Protein AF-A0A537SPJ0-F1 (afdb_monomer_lite)

Radius of gyration: 16.91 Å; chains: 1; bounding box: 24×66×35 Å

Sequence (77 aa):
MARSPQRLRAERLQIMLDGEELLALDDFRFKQRMPSRAAAVRELLKRGLAAEGFLSATAGTKSSEYGVIGKTPAGRQ

Foldseek 3Di:
DDDPPPPPDDDDDDDDDDPVRVVVLVVQCVVVVHPDSVRSVVVVVVCVCVVVVVPDDDPPDDPVVDDPPDDDDDDDD

Secondary structure (DSSP, 8-state):
--------PPP-------HHHHHHHHHHHHHTT-S-HHHHHHHHHHHHHHHTT-S---TT--GGG------------

pLDDT: mean 72.35, std 20.27, range [41.09, 96.25]

Structure (mmCIF, N/CA/C/O backbone):
data_AF-A0A537SPJ0-F1
#
_entry.id   AF-A0A537SPJ0-F1
#
loop_
_atom_site.group_PDB
_atom_site.id
_atom_site.type_symbol
_atom_site.label_atom_id
_atom_site.label_alt_id
_atom_site.label_comp_id
_atom_site.label_asym_id
_atom_site.label_entity_id
_atom_site.label_seq_id
_atom_site.pdbx_PDB_ins_code
_atom_site.Cartn_x
_atom_site.Cartn_y
_atom_site.Cartn_z
_atom_site.occupancy
_atom_site.B_iso_or_equiv
_atom_site.auth_seq_id
_atom_site.auth_comp_id
_atom_site.auth_asym_id
_atom_site.auth_atom_id
_atom_site.pdbx_PDB_model_num
ATOM 1 N N . MET A 1 1 ? 3.616 33.080 18.205 1.00 42.97 1 MET A N 1
ATOM 2 C CA . MET A 1 1 ? 4.339 31.882 17.724 1.00 42.97 1 MET A CA 1
ATOM 3 C C . MET A 1 1 ? 3.349 31.014 16.959 1.00 42.97 1 MET A C 1
ATOM 5 O O . MET A 1 1 ? 2.465 30.438 17.579 1.00 42.97 1 MET A O 1
ATOM 9 N N . ALA A 1 2 ? 3.399 31.013 15.625 1.00 45.72 2 ALA A N 1
ATOM 10 C CA . ALA A 1 2 ? 2.465 30.239 14.806 1.00 45.72 2 ALA A CA 1
ATOM 11 C C . ALA A 1 2 ? 2.891 28.762 14.792 1.00 45.72 2 ALA A C 1
ATOM 13 O O . ALA A 1 2 ? 4.031 28.441 14.464 1.00 45.72 2 ALA A O 1
ATOM 14 N N . ARG A 1 3 ? 1.980 27.872 15.196 1.00 53.38 3 ARG A N 1
ATOM 15 C CA . ARG A 1 3 ? 2.175 26.419 15.222 1.00 53.38 3 ARG A CA 1
ATOM 16 C C . ARG A 1 3 ? 2.244 25.937 13.768 1.00 53.38 3 ARG A C 1
ATOM 18 O O . ARG A 1 3 ? 1.227 25.927 13.082 1.00 53.38 3 ARG A O 1
ATOM 25 N N . SER A 1 4 ? 3.437 25.602 13.279 1.00 56.81 4 SER A N 1
ATOM 26 C CA . SER A 1 4 ? 3.614 25.036 11.937 1.00 56.81 4 SER A CA 1
ATOM 27 C C . SER A 1 4 ? 2.706 23.812 11.761 1.00 56.81 4 SER A C 1
ATOM 29 O O . SER A 1 4 ? 2.637 22.995 12.686 1.00 56.81 4 SER A O 1
ATOM 31 N N . PRO A 1 5 ? 2.025 23.647 10.611 1.00 56.09 5 PRO A N 1
ATOM 32 C CA . PRO A 1 5 ? 1.237 22.452 10.357 1.00 56.09 5 PRO A CA 1
ATOM 33 C C . PRO A 1 5 ? 2.181 21.254 10.432 1.00 56.09 5 PRO A C 1
ATOM 35 O O . PRO A 1 5 ? 3.167 21.167 9.694 1.00 56.09 5 PRO A O 1
ATOM 38 N N . GLN A 1 6 ? 1.916 20.359 11.381 1.00 61.53 6 GLN A N 1
ATOM 39 C CA . GLN A 1 6 ? 2.606 19.084 11.484 1.00 61.53 6 GLN A CA 1
ATOM 40 C C . GLN A 1 6 ? 2.384 18.388 10.146 1.00 61.53 6 GLN A C 1
ATOM 42 O O . GLN A 1 6 ? 1.268 17.97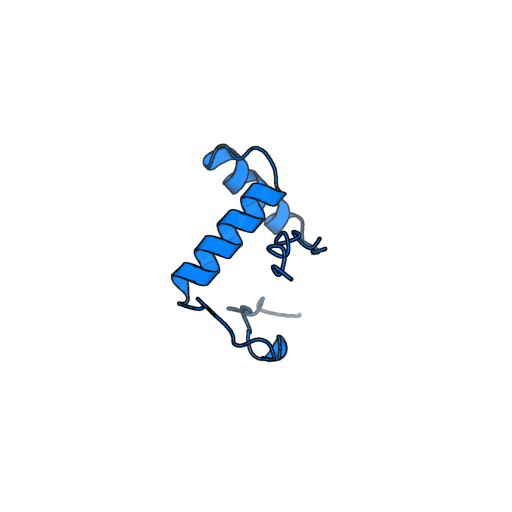6 9.839 1.00 61.53 6 GLN A O 1
ATOM 47 N N . ARG A 1 7 ? 3.422 18.338 9.300 1.00 59.22 7 ARG A N 1
ATOM 48 C CA . ARG A 1 7 ? 3.382 17.544 8.073 1.00 59.22 7 ARG A CA 1
ATOM 49 C C . ARG A 1 7 ? 2.924 16.158 8.496 1.00 59.22 7 ARG A C 1
ATOM 51 O O . ARG A 1 7 ? 3.649 15.526 9.259 1.00 59.22 7 ARG A O 1
ATOM 58 N N . LEU A 1 8 ? 1.740 15.742 8.049 1.00 61.66 8 LEU A N 1
ATOM 59 C CA . LEU A 1 8 ? 1.212 14.394 8.227 1.00 61.66 8 LEU A CA 1
ATOM 60 C C . LEU A 1 8 ? 2.254 13.438 7.642 1.00 61.66 8 LEU A C 1
ATOM 62 O O . LEU A 1 8 ? 2.296 13.204 6.433 1.00 61.66 8 LEU A O 1
ATOM 66 N N . ARG A 1 9 ? 3.204 12.998 8.468 1.00 69.88 9 ARG A N 1
ATOM 67 C CA . ARG A 1 9 ? 4.249 12.087 8.029 1.00 69.88 9 ARG A CA 1
ATOM 68 C C . ARG A 1 9 ? 3.560 10.753 7.848 1.00 69.88 9 ARG A C 1
ATOM 70 O O . ARG A 1 9 ? 2.989 10.220 8.789 1.00 69.88 9 ARG A O 1
ATOM 77 N N . ALA A 1 10 ? 3.595 10.241 6.625 1.00 75.94 10 ALA A N 1
ATOM 78 C CA . ALA A 1 10 ? 3.196 8.870 6.387 1.00 75.94 10 ALA A CA 1
ATOM 79 C C . ALA A 1 10 ? 4.107 7.956 7.217 1.00 75.94 10 ALA A C 1
ATOM 81 O O . ALA A 1 10 ? 5.332 8.029 7.096 1.00 75.94 10 ALA A O 1
ATOM 82 N N . GLU A 1 11 ? 3.507 7.117 8.050 1.00 83.31 11 GLU A N 1
ATOM 83 C CA . GLU A 1 11 ? 4.219 6.083 8.793 1.00 83.31 11 GLU A CA 1
ATOM 84 C C . GLU A 1 11 ? 4.359 4.823 7.929 1.00 83.31 11 GLU A C 1
ATOM 86 O O . GLU A 1 11 ? 3.508 4.524 7.082 1.00 83.31 11 GLU A O 1
ATOM 91 N N . ARG A 1 12 ? 5.473 4.099 8.090 1.00 85.56 12 ARG A N 1
ATOM 92 C CA . ARG A 1 12 ? 5.725 2.859 7.349 1.00 85.56 12 ARG A CA 1
ATOM 93 C C . ARG A 1 12 ? 5.116 1.691 8.114 1.00 85.56 12 ARG A C 1
ATOM 95 O O . ARG A 1 12 ? 5.619 1.321 9.167 1.00 85.56 12 ARG A O 1
ATOM 102 N N . LEU A 1 13 ? 4.094 1.079 7.531 1.00 87.75 13 LEU A N 1
ATOM 103 C CA . LEU A 1 13 ? 3.520 -0.170 8.017 1.00 87.75 13 LEU A CA 1
ATOM 104 C C . LEU A 1 13 ? 4.211 -1.364 7.339 1.00 87.75 13 LEU A C 1
ATOM 106 O O . LEU A 1 13 ? 4.339 -1.391 6.112 1.00 87.75 13 LEU A O 1
ATOM 110 N N . GLN A 1 14 ? 4.663 -2.335 8.131 1.00 91.00 14 GLN A N 1
ATOM 111 C CA . GLN A 1 14 ? 5.087 -3.651 7.648 1.00 91.00 14 GLN A CA 1
ATOM 112 C C . GLN A 1 14 ? 3.943 -4.642 7.866 1.00 91.00 14 GLN A C 1
ATOM 114 O O . GLN A 1 14 ? 3.386 -4.702 8.957 1.00 91.00 14 GLN A O 1
ATOM 119 N N . ILE A 1 15 ? 3.605 -5.402 6.828 1.00 87.19 15 ILE A N 1
ATOM 120 C CA . ILE A 1 15 ? 2.592 -6.459 6.866 1.00 87.19 15 ILE A CA 1
ATOM 121 C C . ILE A 1 15 ? 3.144 -7.694 6.166 1.00 87.19 15 ILE A C 1
ATOM 123 O O . ILE A 1 15 ? 3.903 -7.573 5.201 1.00 87.19 15 ILE A O 1
ATOM 127 N N . MET A 1 16 ? 2.765 -8.863 6.669 1.00 93.44 16 MET A N 1
ATOM 128 C CA . MET A 1 16 ? 3.005 -10.141 6.012 1.00 93.44 16 MET A CA 1
ATOM 129 C C . MET A 1 16 ? 1.730 -10.524 5.277 1.00 93.44 16 MET A C 1
ATOM 131 O O . MET A 1 16 ? 0.652 -10.429 5.855 1.00 93.44 16 MET A O 1
ATOM 135 N N . LEU A 1 17 ? 1.880 -10.916 4.020 1.00 90.31 17 LEU A N 1
ATOM 136 C CA . LEU A 1 17 ? 0.809 -11.439 3.184 1.00 90.31 17 LEU A CA 1
ATOM 137 C C . LEU A 1 17 ? 1.259 -12.800 2.676 1.00 90.31 17 LEU A C 1
ATOM 139 O O . LEU A 1 17 ? 2.453 -12.986 2.399 1.00 90.31 17 LEU A O 1
ATOM 143 N N . ASP A 1 18 ? 0.328 -13.733 2.556 1.00 93.88 18 ASP A N 1
ATOM 144 C CA . ASP A 1 18 ? 0.601 -14.977 1.853 1.00 93.88 18 ASP A CA 1
ATOM 145 C C . ASP A 1 18 ? 0.674 -14.759 0.327 1.00 93.88 18 ASP A C 1
ATOM 147 O O . ASP A 1 18 ? 0.552 -13.641 -0.188 1.00 93.88 18 ASP A O 1
ATOM 151 N N . GLY A 1 19 ? 0.956 -15.834 -0.413 1.00 94.19 19 GLY A N 1
ATOM 152 C CA . GLY A 1 19 ? 1.098 -15.765 -1.865 1.00 94.19 19 GLY A CA 1
ATOM 153 C C . GLY A 1 19 ? -0.196 -15.384 -2.587 1.00 94.19 19 GLY A C 1
ATOM 154 O O . GLY A 1 19 ? -0.141 -14.621 -3.551 1.00 94.19 19 GLY A O 1
ATOM 155 N N . GLU A 1 20 ? -1.346 -15.875 -2.126 1.00 91.88 20 GLU A N 1
ATOM 156 C CA . GLU A 1 20 ? -2.641 -15.598 -2.753 1.00 91.88 20 GLU A CA 1
ATOM 157 C C . GLU A 1 20 ? -3.055 -14.143 -2.518 1.00 91.88 20 GLU A C 1
ATOM 159 O O . GLU A 1 20 ? -3.476 -13.452 -3.450 1.00 91.88 20 GLU A O 1
ATOM 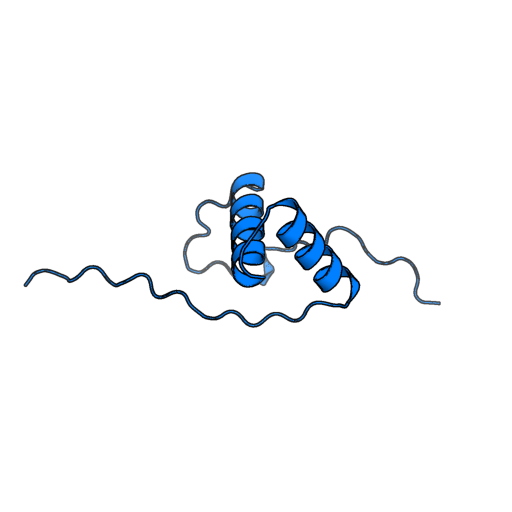164 N N . GLU A 1 21 ? -2.846 -13.634 -1.306 1.00 91.62 21 GLU A N 1
ATOM 165 C CA . GLU A 1 21 ? -3.095 -12.238 -0.948 1.00 91.62 21 GLU A CA 1
ATOM 166 C C . GLU A 1 21 ? -2.204 -11.271 -1.742 1.00 91.62 21 GLU A C 1
ATOM 168 O O . GLU A 1 21 ? -2.668 -10.235 -2.231 1.00 91.62 21 GLU A O 1
ATOM 173 N N . LEU 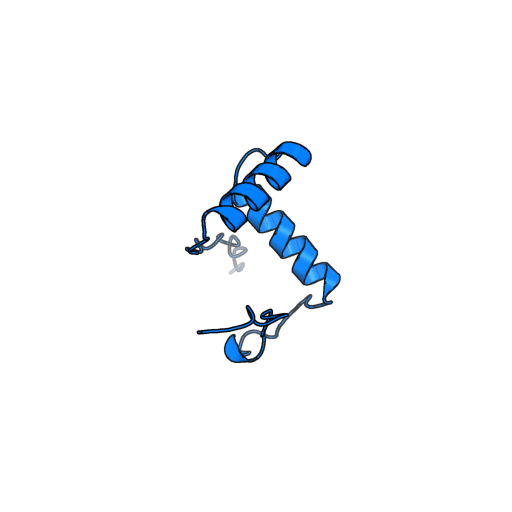A 1 22 ? -0.921 -11.610 -1.918 1.00 94.44 22 LEU A N 1
ATOM 174 C CA . LEU A 1 22 ? 0.013 -10.835 -2.741 1.00 94.44 22 LEU A CA 1
ATOM 175 C C . LEU A 1 22 ? -0.430 -10.766 -4.205 1.00 94.44 22 LEU A C 1
ATOM 177 O O . LEU A 1 22 ? -0.379 -9.689 -4.807 1.00 94.44 22 LEU A O 1
ATOM 181 N N . LEU A 1 23 ? -0.880 -11.892 -4.762 1.00 94.88 23 LEU A N 1
ATOM 182 C CA . LEU A 1 23 ? -1.400 -11.966 -6.127 1.00 94.88 23 LEU A CA 1
ATOM 183 C C . LEU A 1 23 ? -2.678 -11.139 -6.281 1.00 94.88 23 LEU A C 1
ATOM 185 O O . LEU A 1 23 ? -2.777 -10.335 -7.207 1.00 94.88 23 LEU A O 1
ATOM 189 N N . ALA A 1 24 ? -3.621 -11.258 -5.345 1.00 92.62 24 ALA A N 1
ATOM 190 C CA . ALA A 1 24 ? -4.853 -10.474 -5.352 1.00 92.62 24 ALA A CA 1
ATOM 191 C C . ALA A 1 24 ? -4.577 -8.960 -5.282 1.00 92.62 24 ALA A C 1
ATOM 193 O O . ALA A 1 24 ? -5.217 -8.169 -5.987 1.00 92.62 24 ALA A O 1
ATOM 194 N N . LEU A 1 25 ? -3.593 -8.545 -4.474 1.00 92.50 25 LEU A N 1
ATOM 195 C CA . LEU A 1 25 ? -3.159 -7.151 -4.380 1.00 92.50 25 LEU A CA 1
ATOM 196 C C . LEU A 1 25 ? -2.564 -6.644 -5.702 1.00 92.50 25 LEU A C 1
ATOM 198 O O . LEU A 1 25 ? -2.856 -5.517 -6.117 1.00 92.50 25 LEU A O 1
ATOM 202 N N . ASP A 1 26 ? -1.733 -7.453 -6.360 1.00 96.06 26 ASP A N 1
ATOM 203 C CA . ASP A 1 26 ? -1.145 -7.103 -7.653 1.00 96.06 26 ASP A CA 1
ATOM 204 C C . ASP A 1 26 ? -2.204 -7.028 -8.756 1.00 96.06 26 ASP A C 1
ATOM 206 O O . ASP A 1 26 ? -2.239 -6.045 -9.499 1.00 96.06 26 ASP A O 1
ATOM 210 N N . ASP A 1 27 ? -3.128 -7.983 -8.816 1.00 95.75 27 ASP A N 1
ATOM 211 C CA . ASP A 1 27 ? -4.259 -7.968 -9.745 1.00 95.75 27 ASP A CA 1
ATOM 212 C C . ASP A 1 27 ? -5.097 -6.698 -9.600 1.00 95.75 27 ASP A C 1
ATOM 214 O O . ASP A 1 27 ? -5.424 -6.032 -10.589 1.00 95.75 27 ASP A O 1
ATOM 218 N N . PHE A 1 28 ? -5.431 -6.330 -8.362 1.00 91.12 28 PHE A N 1
ATOM 219 C CA . PHE A 1 28 ? -6.144 -5.091 -8.073 1.00 91.12 28 PHE A CA 1
ATOM 220 C C . PHE A 1 28 ? -5.349 -3.867 -8.539 1.00 91.12 28 PHE A C 1
ATOM 222 O O . PHE A 1 28 ? -5.896 -2.992 -9.219 1.00 91.12 28 PHE A O 1
ATOM 229 N N . ARG A 1 29 ? -4.045 -3.821 -8.233 1.00 96.25 29 ARG A N 1
ATOM 230 C CA . ARG A 1 29 ? -3.145 -2.746 -8.664 1.00 96.25 29 ARG A CA 1
ATOM 231 C C . ARG A 1 29 ? -3.145 -2.604 -10.188 1.00 96.25 29 ARG A C 1
ATOM 233 O O . ARG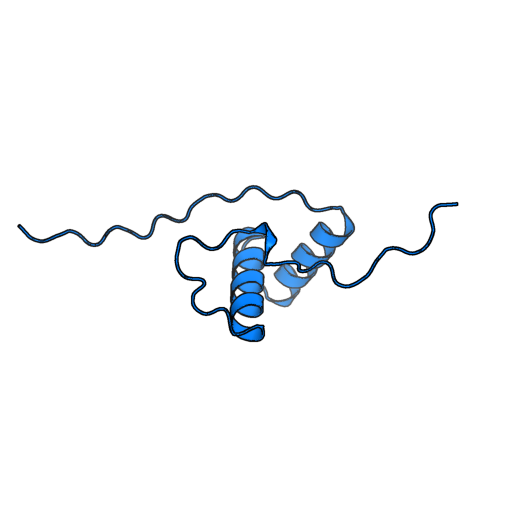 A 1 29 ? -3.250 -1.481 -10.680 1.00 96.25 29 ARG A O 1
ATOM 240 N N . PHE A 1 30 ? -3.038 -3.704 -10.933 1.00 95.88 30 PHE A N 1
ATOM 241 C CA . PHE A 1 30 ? -3.019 -3.681 -12.396 1.00 95.88 30 PHE A CA 1
ATOM 242 C C . PHE A 1 30 ? -4.365 -3.246 -12.981 1.00 95.88 30 PHE A C 1
ATOM 244 O O . PHE A 1 30 ? -4.394 -2.342 -13.818 1.00 95.88 30 PHE A O 1
ATOM 251 N N . LYS A 1 31 ? -5.479 -3.805 -12.490 1.00 93.62 31 LYS A N 1
ATOM 252 C CA . LYS A 1 31 ? -6.841 -3.437 -12.922 1.00 93.62 31 LYS A CA 1
ATOM 253 C C . LYS A 1 31 ? -7.122 -1.949 -12.710 1.00 93.62 31 LYS A C 1
ATOM 255 O O . LYS A 1 31 ? -7.656 -1.286 -13.595 1.00 93.62 31 LYS A O 1
ATOM 260 N N . GLN A 1 32 ? -6.689 -1.404 -11.573 1.00 89.94 32 GLN A N 1
ATOM 261 C CA . GLN A 1 32 ? -6.863 0.007 -11.226 1.00 89.94 32 GLN A CA 1
ATOM 262 C C . GLN A 1 32 ? -5.747 0.924 -11.758 1.00 89.94 32 GLN A C 1
ATOM 264 O O . GLN A 1 32 ? -5.757 2.119 -11.461 1.00 89.94 32 GLN A O 1
ATOM 269 N N . ARG A 1 33 ? -4.783 0.390 -12.526 1.00 95.19 33 ARG A N 1
ATOM 270 C CA . ARG A 1 33 ? -3.630 1.120 -13.092 1.00 95.19 33 ARG A CA 1
ATOM 271 C C . ARG A 1 33 ? -2.825 1.898 -12.046 1.00 95.19 33 ARG A C 1
ATOM 273 O O . ARG A 1 33 ? -2.402 3.032 -12.265 1.00 95.19 33 ARG A O 1
ATOM 280 N N . MET A 1 34 ? -2.613 1.287 -10.887 1.00 93.44 34 MET A N 1
ATOM 281 C CA . MET A 1 34 ? -1.928 1.922 -9.768 1.00 93.44 34 MET A CA 1
ATOM 282 C C . MET A 1 34 ? -0.401 1.814 -9.884 1.00 93.44 34 MET A C 1
ATOM 284 O O . MET A 1 34 ? 0.140 0.743 -10.176 1.00 93.44 34 MET A O 1
ATOM 288 N N . PRO A 1 35 ? 0.339 2.890 -9.566 1.00 92.00 35 PRO A N 1
ATOM 289 C CA . PRO A 1 35 ? 1.779 2.948 -9.803 1.00 92.00 35 PRO A CA 1
ATOM 290 C C . PRO A 1 35 ? 2.587 2.035 -8.871 1.00 92.00 35 PRO A C 1
ATOM 292 O O . PRO A 1 35 ? 3.664 1.584 -9.250 1.00 92.00 35 PRO A O 1
ATOM 295 N N . SER A 1 36 ? 2.083 1.698 -7.679 1.00 94.62 36 SER A N 1
ATOM 296 C CA . SER A 1 36 ? 2.801 0.867 -6.701 1.00 94.62 36 SER A CA 1
ATOM 297 C C . SER A 1 36 ? 1.863 0.018 -5.842 1.00 94.6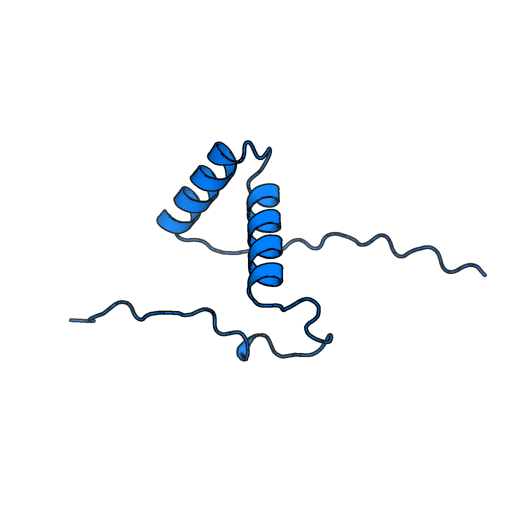2 36 SER A C 1
ATOM 299 O O . SER A 1 36 ? 0.691 0.355 -5.668 1.00 94.62 36 SER A O 1
ATOM 301 N N . ARG A 1 37 ? 2.399 -1.054 -5.239 1.00 93.31 37 ARG A N 1
ATOM 302 C CA . ARG A 1 37 ? 1.673 -1.856 -4.237 1.00 93.31 37 ARG A CA 1
ATOM 303 C C . ARG A 1 37 ? 1.232 -1.010 -3.040 1.00 93.31 37 ARG A C 1
ATOM 305 O O . ARG A 1 37 ? 0.120 -1.166 -2.562 1.00 93.31 37 ARG A O 1
ATOM 312 N N . ALA A 1 38 ? 2.051 -0.051 -2.604 1.00 92.81 38 ALA A N 1
ATOM 313 C CA . ALA A 1 38 ? 1.680 0.862 -1.521 1.00 92.81 38 ALA A CA 1
ATOM 314 C C . ALA A 1 38 ? 0.457 1.730 -1.871 1.00 92.81 38 ALA A C 1
ATOM 316 O O . ALA A 1 38 ? -0.374 1.984 -1.003 1.00 92.81 38 ALA A O 1
ATOM 317 N N . ALA A 1 39 ? 0.323 2.171 -3.128 1.00 90.44 39 ALA A N 1
ATOM 318 C CA . ALA A 1 39 ? -0.870 2.887 -3.579 1.00 90.44 39 ALA A CA 1
ATOM 319 C C . ALA A 1 39 ? -2.111 1.981 -3.552 1.00 90.44 39 ALA A C 1
ATOM 321 O O . ALA A 1 39 ? -3.161 2.411 -3.084 1.00 90.44 39 ALA A O 1
ATOM 322 N N . ALA A 1 40 ? -1.961 0.720 -3.969 1.00 93.19 40 ALA A N 1
ATOM 323 C CA . ALA A 1 40 ? -3.025 -0.278 -3.909 1.00 93.19 40 ALA A CA 1
ATOM 324 C C . ALA A 1 40 ? -3.483 -0.572 -2.477 1.00 93.19 40 ALA A C 1
ATOM 326 O O . ALA A 1 40 ? -4.673 -0.475 -2.195 1.00 93.19 40 ALA A O 1
ATOM 327 N N . VAL A 1 41 ? -2.550 -0.818 -1.552 1.00 92.56 41 VAL A N 1
ATOM 328 C CA . VAL A 1 41 ? -2.870 -1.036 -0.131 1.00 92.56 41 VAL A CA 1
ATOM 329 C C . VAL A 1 41 ? -3.588 0.177 0.461 1.00 92.56 41 VAL A C 1
ATOM 331 O O . VAL A 1 41 ? -4.602 0.020 1.131 1.00 92.56 41 VAL A O 1
ATOM 334 N N . ARG A 1 42 ? -3.121 1.402 0.186 1.00 90.62 42 ARG A N 1
ATOM 335 C CA . ARG A 1 42 ? -3.787 2.625 0.673 1.00 90.62 42 ARG A CA 1
ATOM 336 C C . ARG A 1 42 ? -5.206 2.773 0.140 1.00 90.62 42 ARG A C 1
ATOM 338 O O . ARG A 1 42 ? -6.084 3.185 0.889 1.00 90.62 42 ARG A O 1
ATOM 345 N N . GLU A 1 43 ? -5.427 2.458 -1.131 1.00 91.38 43 GLU A N 1
ATOM 346 C CA . GLU A 1 43 ? -6.763 2.520 -1.716 1.00 91.38 43 GLU A CA 1
ATOM 347 C C . GLU A 1 43 ? -7.689 1.463 -1.106 1.00 91.38 43 GLU A C 1
ATOM 349 O O . GLU A 1 43 ? -8.828 1.781 -0.775 1.00 91.38 43 GLU A O 1
ATOM 354 N N . LEU A 1 44 ? -7.205 0.234 -0.902 1.00 90.38 44 LEU A N 1
ATOM 355 C CA . LEU A 1 44 ? -7.974 -0.813 -0.226 1.00 90.38 44 LEU A CA 1
ATOM 356 C C . LEU A 1 44 ? -8.325 -0.407 1.208 1.00 90.38 44 LEU A C 1
ATOM 358 O O . LEU A 1 44 ? -9.485 -0.515 1.592 1.00 90.38 44 LEU A O 1
ATOM 362 N N . LEU A 1 45 ? -7.371 0.148 1.961 1.00 88.69 45 LEU A N 1
ATOM 363 C CA . LEU A 1 45 ? -7.622 0.682 3.303 1.00 88.69 45 LEU A CA 1
ATOM 364 C C . LEU A 1 45 ? -8.671 1.797 3.277 1.00 88.69 45 LEU A C 1
ATOM 366 O O . LEU A 1 45 ? -9.615 1.773 4.059 1.00 88.69 45 LEU A O 1
ATOM 370 N N . LYS A 1 46 ? -8.553 2.754 2.350 1.00 85.75 46 LYS A N 1
ATOM 371 C CA . LYS A 1 46 ? -9.528 3.842 2.201 1.00 85.75 46 LYS A CA 1
ATOM 372 C C . LYS A 1 46 ? -10.931 3.306 1.901 1.00 85.75 46 LYS A C 1
ATOM 374 O O . LYS A 1 46 ? -11.898 3.795 2.479 1.00 85.75 46 LYS A O 1
ATOM 379 N N . ARG A 1 47 ? -11.043 2.315 1.012 1.00 83.44 47 ARG A N 1
ATOM 380 C CA . ARG A 1 47 ? -12.318 1.673 0.657 1.00 83.44 47 ARG A CA 1
ATOM 381 C C . ARG A 1 47 ? -12.899 0.877 1.818 1.00 83.44 47 ARG A C 1
ATOM 383 O O . ARG A 1 47 ? -14.088 1.013 2.064 1.00 83.44 47 ARG A O 1
ATOM 390 N N . GLY A 1 48 ? -12.079 0.113 2.538 1.00 83.06 48 GLY A N 1
ATOM 391 C CA . GLY A 1 48 ? -12.508 -0.640 3.718 1.00 83.06 48 GLY A CA 1
ATOM 392 C C . GLY A 1 48 ? -13.046 0.277 4.816 1.00 83.06 48 GLY A C 1
ATOM 393 O O . GLY A 1 48 ? -14.171 0.100 5.269 1.00 83.06 48 GLY A O 1
ATOM 394 N N . LEU A 1 49 ? -12.303 1.337 5.153 1.00 79.31 49 LEU A N 1
ATOM 395 C CA . LEU A 1 49 ? -12.720 2.317 6.165 1.00 79.31 49 LEU A CA 1
ATOM 396 C C . LEU A 1 49 ? -14.006 3.059 5.774 1.00 79.31 49 LEU A C 1
ATOM 398 O O . LEU A 1 49 ? -14.853 3.320 6.626 1.00 79.31 49 LEU A O 1
ATOM 402 N N . ALA A 1 50 ? -14.166 3.395 4.490 1.00 74.94 50 ALA A N 1
ATOM 403 C CA . ALA A 1 50 ? -15.384 4.027 3.992 1.00 74.94 50 ALA A CA 1
ATOM 404 C C . ALA A 1 50 ? -16.580 3.058 3.947 1.00 74.94 50 ALA A C 1
ATOM 406 O O . ALA A 1 50 ? -17.702 3.482 4.204 1.00 74.94 50 ALA A O 1
ATOM 407 N N . ALA A 1 51 ? -16.350 1.779 3.630 1.00 74.50 51 ALA A N 1
ATOM 408 C CA . ALA A 1 51 ? -17.393 0.758 3.537 1.00 74.50 51 ALA A CA 1
ATOM 409 C C . ALA A 1 51 ? -17.958 0.361 4.909 1.00 74.50 51 ALA A C 1
ATOM 411 O O . ALA A 1 51 ? -19.157 0.128 5.027 1.00 74.50 51 ALA A O 1
ATOM 412 N N . GLU A 1 52 ? -17.117 0.323 5.944 1.00 62.88 52 GLU A N 1
ATOM 413 C CA . GLU A 1 52 ? -17.523 -0.035 7.311 1.00 62.88 52 GLU A CA 1
ATOM 414 C C . GLU A 1 52 ? -17.945 1.179 8.163 1.00 62.88 52 GLU A C 1
ATOM 416 O O . GLU A 1 52 ? -18.340 1.032 9.316 1.00 62.88 52 GLU A O 1
ATOM 421 N N . GLY A 1 53 ? -17.874 2.400 7.617 1.00 57.75 53 GLY A N 1
ATOM 422 C CA . GLY A 1 53 ? -18.227 3.622 8.350 1.00 57.75 53 GLY A CA 1
ATOM 423 C C . GLY A 1 53 ? -17.223 4.014 9.443 1.00 57.75 53 GLY A C 1
ATOM 424 O O . GLY A 1 53 ? -17.495 4.920 10.234 1.00 57.75 53 GLY A O 1
ATOM 425 N N . PHE A 1 54 ? -16.040 3.392 9.475 1.00 56.72 54 PHE A N 1
ATOM 426 C CA . PHE A 1 54 ? -14.941 3.707 10.390 1.00 56.72 54 PHE A CA 1
ATOM 427 C C . PHE A 1 54 ? -14.200 4.977 9.954 1.00 56.72 54 PHE A C 1
ATOM 429 O O . PHE A 1 54 ? -13.027 4.951 9.587 1.00 56.72 54 PHE A O 1
ATOM 436 N N . LEU A 1 55 ? -14.874 6.127 9.991 1.00 51.81 55 LEU A N 1
ATOM 437 C CA . LEU A 1 55 ? -14.241 7.412 9.671 1.00 51.81 55 LEU A CA 1
ATOM 438 C C . LEU A 1 55 ? -13.507 8.069 10.847 1.00 51.81 55 LEU A C 1
ATOM 440 O O . LEU A 1 55 ? -12.883 9.110 10.658 1.00 51.81 55 LEU A O 1
ATOM 444 N N . SER A 1 56 ? -13.495 7.462 12.033 1.00 52.12 56 SER A N 1
ATOM 445 C CA . SER A 1 56 ? -12.556 7.783 13.117 1.00 52.12 56 SER A CA 1
ATOM 446 C C . SER A 1 56 ? -12.772 6.820 14.274 1.00 52.12 56 SER A C 1
ATOM 448 O O . SER A 1 56 ? -13.661 7.025 15.095 1.00 52.12 56 SER A O 1
ATOM 450 N N . ALA A 1 57 ? -11.944 5.783 14.376 1.00 49.00 57 ALA A N 1
ATOM 451 C CA . ALA A 1 57 ? -11.716 5.190 15.684 1.00 49.00 57 ALA A CA 1
ATOM 452 C C . ALA A 1 57 ? -10.981 6.249 16.518 1.00 49.00 57 ALA A C 1
ATOM 454 O O . ALA A 1 57 ? -9.907 6.717 16.130 1.00 49.00 57 ALA A O 1
ATOM 455 N N . THR A 1 58 ? -11.593 6.688 17.616 1.00 44.53 58 THR A N 1
ATOM 456 C CA . THR A 1 58 ? -10.983 7.616 18.569 1.00 44.53 58 THR A CA 1
ATOM 457 C C . THR A 1 58 ? -9.612 7.069 18.969 1.00 44.53 58 THR A C 1
ATOM 459 O O . THR A 1 58 ? -9.496 5.896 19.324 1.00 44.53 58 THR A O 1
ATOM 462 N N . ALA A 1 59 ? -8.560 7.888 18.873 1.00 44.88 59 ALA A N 1
ATOM 463 C CA . ALA A 1 59 ? -7.199 7.468 19.201 1.00 44.88 59 ALA A CA 1
ATOM 464 C C . ALA A 1 59 ? -7.164 6.832 20.606 1.00 44.88 59 ALA A C 1
ATOM 466 O O . ALA A 1 59 ? -7.393 7.522 21.597 1.00 44.88 59 ALA A O 1
ATOM 467 N N . GLY A 1 60 ? -6.926 5.517 20.681 1.00 50.84 60 GLY A N 1
ATOM 468 C CA . GLY A 1 60 ? -6.928 4.759 21.939 1.00 50.84 60 GLY A CA 1
ATOM 469 C C . GLY A 1 60 ? -7.722 3.447 21.937 1.00 50.84 60 GLY A C 1
ATOM 470 O O . GLY A 1 60 ? -7.604 2.686 22.896 1.00 50.84 60 GLY A O 1
ATOM 471 N N . THR A 1 61 ? -8.497 3.135 20.892 1.00 46.19 61 THR A N 1
ATOM 472 C CA . THR A 1 61 ? -9.199 1.840 20.803 1.00 46.19 61 THR A CA 1
ATOM 473 C C . THR A 1 61 ? -8.224 0.699 20.495 1.00 46.19 61 THR A C 1
ATOM 475 O O . THR A 1 61 ? -7.397 0.797 19.589 1.00 46.19 61 THR A O 1
ATOM 478 N N . LYS A 1 62 ? -8.302 -0.394 21.264 1.00 47.22 62 LYS A N 1
ATOM 479 C CA . LYS A 1 62 ? -7.426 -1.562 21.102 1.00 47.22 62 LYS A CA 1
ATOM 480 C C . LYS A 1 62 ? -7.727 -2.281 19.786 1.00 47.22 62 LYS A C 1
ATOM 482 O O . LYS A 1 62 ? -8.871 -2.635 19.517 1.00 47.22 62 LYS A O 1
ATOM 487 N N . SER A 1 63 ? -6.682 -2.595 19.020 1.00 56.25 63 SER A N 1
ATOM 488 C CA . SER A 1 63 ? -6.777 -3.315 17.739 1.00 56.25 63 SER A CA 1
ATOM 489 C C . SER A 1 63 ? -7.405 -4.712 17.849 1.00 56.25 63 SER A C 1
ATOM 491 O O . SER A 1 63 ? -7.815 -5.271 16.841 1.00 56.25 63 SER A O 1
ATOM 493 N N . SER A 1 64 ? -7.502 -5.276 19.059 1.00 54.75 64 SER A N 1
ATOM 494 C CA . SER A 1 64 ? -8.159 -6.561 19.332 1.00 54.75 64 SER A CA 1
ATOM 495 C C . SER A 1 64 ? -9.680 -6.532 19.171 1.00 54.75 64 SER A C 1
ATOM 497 O O . SER A 1 64 ? -10.285 -7.593 19.074 1.00 54.75 64 SER A O 1
ATOM 499 N N . GLU A 1 65 ? -10.304 -5.351 19.172 1.00 52.38 65 GLU A N 1
ATOM 500 C CA . GLU A 1 65 ? -11.758 -5.222 18.987 1.00 52.38 65 GLU A CA 1
ATOM 501 C C . GLU A 1 65 ? -12.171 -5.132 17.509 1.00 52.38 65 GLU A C 1
ATOM 503 O O . GLU A 1 65 ? -13.350 -5.244 17.190 1.00 52.38 65 GLU A O 1
ATOM 508 N N . TYR A 1 66 ? -11.205 -5.000 16.594 1.00 51.41 66 TYR A N 1
ATOM 509 C CA . TYR A 1 66 ? -11.432 -5.008 15.149 1.00 51.41 66 TYR A CA 1
ATOM 510 C C . TYR A 1 66 ? -11.039 -6.372 14.574 1.00 51.41 66 TYR A C 1
ATOM 512 O O . TYR A 1 66 ? -9.929 -6.573 14.085 1.00 51.41 66 TYR A O 1
ATOM 520 N N . GLY A 1 67 ? -11.944 -7.345 14.671 1.00 45.56 67 GLY A N 1
ATOM 521 C CA . GLY A 1 67 ? -11.773 -8.662 14.061 1.00 45.56 67 GLY A CA 1
ATOM 522 C C . GLY A 1 67 ? -12.348 -8.708 12.646 1.00 45.56 67 GLY A C 1
ATOM 523 O O . GLY A 1 67 ? -13.550 -8.885 12.494 1.00 45.56 67 GLY A O 1
ATOM 524 N N . VAL A 1 68 ? -11.500 -8.633 11.614 1.00 50.78 68 VAL A N 1
ATOM 525 C CA . VAL A 1 68 ? -11.874 -8.922 10.206 1.00 50.78 68 VAL A CA 1
ATOM 526 C C . VAL A 1 68 ? -11.514 -10.373 9.839 1.00 50.78 68 VAL A C 1
ATOM 528 O O . VAL A 1 68 ? -11.060 -10.674 8.743 1.00 50.78 68 VAL A O 1
ATOM 531 N N . ILE A 1 69 ? -11.686 -11.313 10.772 1.00 47.19 69 ILE A N 1
ATOM 532 C CA . ILE A 1 69 ? -11.601 -12.754 10.481 1.00 47.19 69 ILE A CA 1
ATOM 533 C C . ILE A 1 69 ? -13.006 -13.303 10.255 1.00 47.19 69 ILE A C 1
ATOM 535 O O . ILE A 1 69 ? -13.592 -13.996 11.086 1.00 47.19 69 ILE A O 1
ATOM 539 N N . GLY A 1 70 ? -13.558 -12.964 9.092 1.00 46.69 70 GLY A N 1
ATOM 540 C CA . GLY A 1 70 ? -14.739 -13.613 8.549 1.00 46.69 70 GLY A CA 1
ATOM 541 C C . GLY A 1 70 ? -14.365 -14.930 7.869 1.00 46.69 70 GLY A C 1
ATOM 542 O O . GLY A 1 70 ? -13.980 -14.925 6.707 1.00 46.69 70 GLY A O 1
ATOM 543 N N . LYS A 1 71 ? -14.5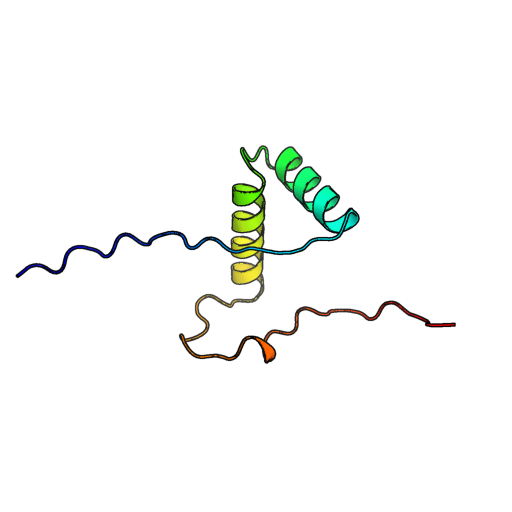85 -16.039 8.590 1.00 41.09 71 LYS A N 1
ATOM 544 C CA . LYS A 1 71 ? -14.666 -17.447 8.141 1.00 41.09 71 LYS A CA 1
ATOM 545 C C . LYS A 1 71 ? -13.389 -18.306 8.255 1.00 41.09 71 LYS A C 1
ATOM 547 O O . LYS A 1 71 ? -12.466 -18.256 7.456 1.00 41.09 71 LYS A O 1
ATOM 552 N N . THR A 1 72 ? -13.450 -19.181 9.257 1.00 45.56 72 THR A N 1
ATOM 553 C CA . THR A 1 72 ? -12.684 -20.409 9.515 1.00 45.56 72 THR A CA 1
ATOM 554 C C . THR A 1 72 ? -12.295 -21.197 8.249 1.00 45.56 72 THR A C 1
ATOM 556 O O . THR A 1 72 ? -13.200 -21.582 7.502 1.00 45.56 72 THR A O 1
ATOM 559 N N . PRO A 1 73 ? -11.011 -21.562 8.037 1.00 42.38 73 PRO A N 1
ATOM 560 C CA . PRO A 1 73 ? -10.685 -22.699 7.188 1.00 42.38 73 PRO A CA 1
ATOM 561 C C . PRO A 1 73 ? -11.136 -23.973 7.909 1.00 42.38 73 PRO A C 1
ATOM 563 O O . PRO A 1 73 ? -10.712 -24.274 9.027 1.00 42.38 73 PRO A O 1
ATOM 566 N N . ALA A 1 74 ? -12.086 -24.670 7.291 1.00 50.75 74 ALA A N 1
ATOM 567 C CA . ALA A 1 74 ? -12.644 -25.912 7.790 1.00 50.75 74 ALA A CA 1
ATOM 568 C C . ALA A 1 74 ? -11.566 -27.004 7.872 1.00 50.75 74 ALA A C 1
ATOM 570 O O . ALA A 1 74 ? -10.850 -27.239 6.907 1.00 50.75 74 ALA A O 1
ATOM 571 N N . GLY A 1 75 ? -11.533 -27.706 9.006 1.00 41.88 75 GLY A N 1
ATOM 572 C CA . GLY A 1 75 ? -10.980 -29.056 9.103 1.00 41.88 75 GLY A CA 1
ATOM 573 C C . GLY A 1 75 ? -9.460 -29.147 9.205 1.00 41.88 75 GLY A C 1
ATOM 574 O O . GLY A 1 75 ? -8.757 -29.263 8.211 1.00 41.88 75 GLY A O 1
ATOM 575 N N . ARG A 1 76 ? -8.970 -29.243 10.443 1.00 49.44 76 ARG A N 1
ATOM 576 C CA . ARG A 1 76 ? -7.798 -30.066 10.747 1.00 49.44 76 ARG A CA 1
ATOM 577 C C . ARG A 1 76 ? -8.280 -31.520 10.805 1.00 49.44 76 ARG A C 1
ATOM 579 O O . ARG A 1 76 ? -9.062 -31.840 11.699 1.00 49.44 76 ARG A O 1
ATOM 586 N N . GLN A 1 77 ? -7.827 -32.355 9.877 1.00 44.50 77 GLN A N 1
ATOM 587 C CA . GLN A 1 77 ? -7.617 -33.788 10.093 1.00 44.50 77 GLN A CA 1
ATOM 588 C C . GLN A 1 77 ? -6.218 -34.125 9.599 1.00 44.50 77 GLN A C 1
ATOM 590 O O . GLN A 1 77 ? -5.872 -33.639 8.501 1.00 44.50 77 GLN A O 1
#